Protein AF-A0A534MHQ4-F1 (afdb_monomer)

Foldseek 3Di:
DDDLDDDDDDDPPDFLLNCLVVQLVVLVVVCVVQVNDDPDVVVVVVLSVQQSVQSNVRHHGQFAPDPGSDTDHDDD

Radius of gyration: 12.78 Å; Cα contacts (8 Å, |Δi|>4): 60; chains: 1; bounding box: 28×31×29 Å

Secondary structure (DSSP, 8-state):
--------PPPTT--GGGGHHHHHHHHHHHHHHTT---S-HHHHHHHHHHHHHHHHTTPPP--B-SSSS--B----

Mean predicted aligned error: 3.67 Å

Structure (mmCIF, N/CA/C/O backbone):
data_AF-A0A534MHQ4-F1
#
_entry.id   AF-A0A534MHQ4-F1
#
loop_
_atom_site.group_PDB
_atom_site.id
_atom_site.type_symbol
_atom_site.label_atom_id
_atom_site.label_alt_id
_atom_site.label_comp_id
_atom_site.label_asym_id
_atom_site.label_entity_id
_atom_site.label_seq_id
_atom_site.pdbx_PDB_ins_code
_atom_site.Cartn_x
_atom_site.Cartn_y
_atom_site.Cartn_z
_atom_site.occupancy
_atom_site.B_iso_or_equiv
_atom_site.auth_seq_id
_atom_site.auth_comp_id
_atom_site.auth_asym_id
_atom_site.auth_atom_id
_atom_site.pdbx_PDB_model_num
ATOM 1 N N . MET A 1 1 ? -2.236 -22.243 -13.974 1.00 51.06 1 MET A N 1
ATOM 2 C CA . MET A 1 1 ? -3.460 -22.025 -13.168 1.00 51.06 1 MET A CA 1
ATOM 3 C C . MET A 1 1 ? -3.927 -20.593 -13.407 1.00 51.06 1 MET A C 1
ATOM 5 O O . MET A 1 1 ? -3.109 -19.691 -13.335 1.00 51.06 1 MET A O 1
ATOM 9 N N . ARG A 1 2 ? -5.184 -20.394 -13.820 1.00 64.06 2 ARG A N 1
ATOM 10 C CA . ARG A 1 2 ? -5.690 -19.191 -14.520 1.00 64.06 2 ARG A CA 1
ATOM 11 C C . ARG A 1 2 ? -6.342 -18.175 -13.563 1.00 64.06 2 ARG A C 1
ATOM 13 O O . ARG A 1 2 ? -7.382 -17.609 -13.883 1.00 64.06 2 ARG A O 1
ATOM 20 N N . ALA A 1 3 ? -5.798 -18.015 -12.357 1.00 65.62 3 ALA A N 1
ATOM 21 C CA . ALA A 1 3 ? -6.333 -17.055 -11.394 1.00 65.62 3 ALA A CA 1
ATOM 22 C C . ALA A 1 3 ? -6.003 -15.632 -11.869 1.00 65.62 3 ALA A C 1
ATOM 24 O O . ALA A 1 3 ? -4.837 -15.293 -12.031 1.00 65.62 3 ALA A O 1
ATOM 25 N N . ARG A 1 4 ? -7.034 -14.820 -12.135 1.00 81.12 4 ARG A N 1
ATOM 26 C CA . ARG A 1 4 ? -6.890 -13.415 -12.570 1.00 81.12 4 ARG A CA 1
ATOM 27 C C . ARG A 1 4 ? -6.897 -12.420 -11.406 1.00 81.12 4 ARG A C 1
ATOM 29 O O . ARG A 1 4 ? -6.593 -11.252 -11.600 1.00 81.12 4 ARG A O 1
ATOM 36 N N . SER A 1 5 ? -7.267 -12.883 -10.214 1.00 88.31 5 SER A N 1
ATOM 37 C CA . SER A 1 5 ? -7.369 -12.074 -9.000 1.00 88.31 5 SER A CA 1
ATOM 38 C C . SER A 1 5 ? -7.232 -12.957 -7.763 1.00 88.31 5 SER A C 1
ATOM 40 O O . SER A 1 5 ? -7.766 -14.069 -7.744 1.00 88.31 5 SER A O 1
ATOM 42 N N . GLY A 1 6 ? -6.594 -12.438 -6.718 1.00 89.88 6 GLY A N 1
ATOM 43 C CA . GLY A 1 6 ? -6.595 -13.003 -5.369 1.00 89.88 6 GLY A CA 1
ATOM 44 C C . GLY A 1 6 ? -7.217 -12.011 -4.388 1.00 89.88 6 GLY A C 1
ATOM 45 O O . GLY A 1 6 ? -7.143 -10.806 -4.606 1.00 89.88 6 GLY A O 1
ATOM 46 N N . HIS A 1 7 ? -7.842 -12.511 -3.322 1.00 92.31 7 HIS A N 1
ATOM 47 C CA . HIS A 1 7 ? -8.463 -11.670 -2.296 1.00 92.31 7 HIS A CA 1
ATOM 48 C C . HIS A 1 7 ? -7.984 -12.102 -0.913 1.00 92.31 7 HIS A C 1
ATOM 50 O O . HIS A 1 7 ? -8.021 -13.288 -0.584 1.00 92.31 7 HIS A O 1
ATOM 56 N N . ILE A 1 8 ? -7.581 -11.131 -0.094 1.00 90.38 8 ILE A N 1
ATOM 57 C CA . ILE A 1 8 ? -7.270 -11.329 1.323 1.00 90.38 8 ILE A CA 1
ATOM 58 C C . ILE A 1 8 ? -8.434 -10.746 2.118 1.00 90.38 8 ILE A C 1
ATOM 60 O O . ILE A 1 8 ? -8.697 -9.546 2.057 1.00 90.38 8 ILE A O 1
ATOM 64 N N . LYS 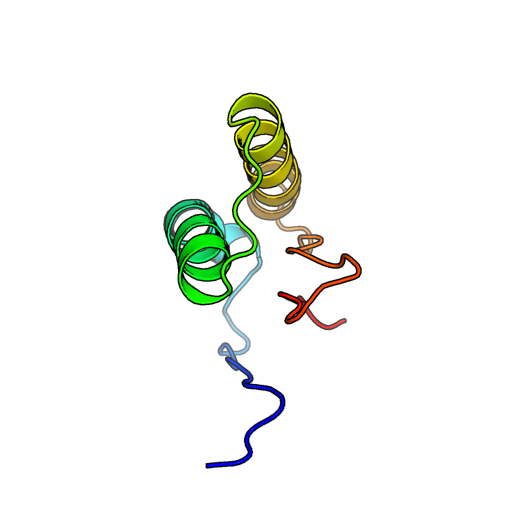A 1 9 ? -9.157 -11.600 2.845 1.00 92.12 9 LYS A N 1
ATOM 65 C CA . LYS A 1 9 ? -10.288 -11.177 3.672 1.00 92.12 9 LYS A CA 1
ATOM 66 C C . LYS A 1 9 ? -9.846 -11.059 5.123 1.00 92.12 9 LYS A C 1
ATOM 68 O O . LYS A 1 9 ? -9.458 -12.049 5.736 1.00 92.12 9 LYS A O 1
ATOM 73 N N . PHE A 1 10 ? -9.941 -9.853 5.665 1.00 90.88 10 PHE A N 1
ATOM 74 C CA . PHE A 1 10 ? -9.682 -9.604 7.076 1.00 90.88 10 PHE A CA 1
ATOM 75 C C . PHE A 1 10 ? -10.911 -9.902 7.942 1.00 90.88 10 PHE A C 1
ATOM 77 O O . PHE A 1 10 ? -12.054 -9.857 7.478 1.00 90.88 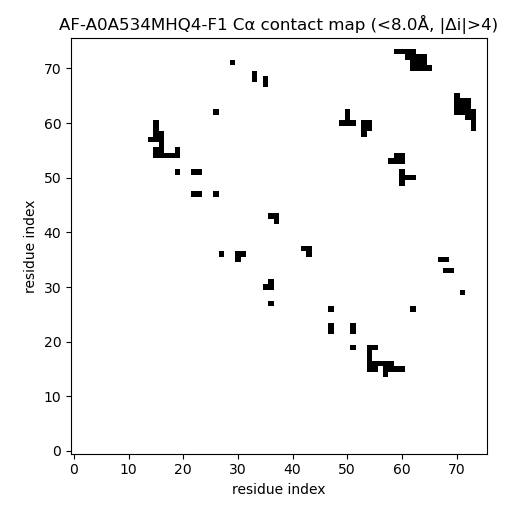10 PHE A O 1
ATOM 84 N N . ASP A 1 11 ? -10.669 -10.189 9.221 1.00 92.75 11 ASP A N 1
ATOM 85 C CA . ASP A 1 11 ? -11.723 -10.231 10.234 1.00 92.75 11 ASP A CA 1
ATOM 86 C C . ASP A 1 11 ? -12.349 -8.835 10.423 1.00 92.75 11 ASP A C 1
ATOM 88 O O . ASP A 1 11 ? -11.688 -7.813 10.232 1.00 92.75 11 ASP A O 1
ATOM 92 N N . LYS A 1 12 ? -13.614 -8.780 10.860 1.00 90.62 12 LYS A N 1
ATOM 93 C CA . LYS A 1 12 ? -14.358 -7.533 11.113 1.00 90.62 12 LYS A CA 1
ATOM 94 C C . LYS A 1 12 ? -13.692 -6.606 12.140 1.00 90.62 12 LYS A C 1
ATOM 96 O O . LYS A 1 12 ? -14.005 -5.421 12.178 1.00 90.62 12 LYS A O 1
ATOM 101 N N . LYS A 1 13 ? -12.813 -7.129 12.998 1.00 94.25 13 LYS A N 1
ATOM 102 C CA . LYS A 1 13 ? -12.082 -6.349 14.009 1.00 94.25 13 LYS A CA 1
ATOM 103 C C . LYS A 1 13 ? -10.874 -5.600 13.442 1.00 94.25 13 LYS A C 1
ATOM 105 O O . LYS A 1 13 ? -10.360 -4.698 14.108 1.00 94.25 13 LYS A O 1
ATOM 110 N N . VAL A 1 14 ? -10.397 -5.980 12.256 1.00 94.25 14 VAL A N 1
ATOM 111 C CA . VAL A 1 14 ? -9.253 -5.329 11.613 1.00 94.25 14 VAL A CA 1
ATOM 112 C C . VAL A 1 14 ? -9.671 -3.943 11.141 1.00 94.25 14 VAL A C 1
ATOM 114 O O . VAL A 1 14 ? -10.678 -3.775 10.459 1.00 94.25 14 VAL A O 1
ATOM 117 N N . ARG A 1 15 ? -8.881 -2.937 11.507 1.00 95.31 15 ARG A N 1
ATOM 118 C CA . ARG A 1 15 ? -9.032 -1.560 11.033 1.00 95.31 15 ARG A CA 1
ATOM 119 C C . ARG A 1 15 ? -7.859 -1.201 10.135 1.00 95.31 15 ARG A C 1
ATOM 121 O O . ARG A 1 15 ? -6.790 -1.796 10.248 1.00 95.31 15 ARG A O 1
ATOM 128 N N . TRP A 1 16 ? -8.011 -0.166 9.317 1.00 95.81 16 TRP A N 1
ATOM 129 C CA . TRP A 1 16 ? -6.957 0.283 8.406 1.00 95.81 16 TRP A CA 1
ATOM 130 C C . TRP A 1 16 ? -5.630 0.559 9.119 1.00 95.81 16 TRP A C 1
ATOM 132 O O . TRP A 1 16 ? -4.589 0.060 8.700 1.00 95.81 16 TRP A O 1
ATOM 142 N N . LYS A 1 17 ? -5.659 1.207 10.288 1.00 97.00 17 LYS A N 1
ATOM 143 C CA . LYS A 1 17 ? -4.438 1.468 11.069 1.00 97.00 17 LYS A CA 1
ATOM 144 C C . LYS A 1 17 ? -3.677 0.219 11.520 1.00 97.00 17 LYS A C 1
ATOM 146 O O . LYS A 1 17 ? -2.503 0.314 11.858 1.00 97.00 17 LYS A O 1
ATOM 151 N N . ASN A 1 18 ? -4.321 -0.950 11.537 1.00 96.69 18 ASN A N 1
ATOM 152 C CA . ASN A 1 18 ? -3.652 -2.208 11.860 1.00 96.69 18 ASN A CA 1
ATOM 153 C C . ASN A 1 18 ? -2.711 -2.684 10.743 1.00 96.69 18 ASN A C 1
ATOM 155 O O . ASN A 1 18 ? -1.862 -3.526 11.010 1.00 96.69 18 ASN A O 1
ATOM 159 N N . LEU A 1 19 ? -2.835 -2.150 9.524 1.00 95.94 19 LEU A N 1
ATOM 160 C CA . LEU A 1 19 ? -2.016 -2.547 8.376 1.00 95.94 19 LEU A CA 1
ATOM 161 C C . LEU A 1 19 ? -0.707 -1.750 8.254 1.00 95.94 19 LEU A C 1
ATOM 163 O O . LEU A 1 19 ? 0.153 -2.132 7.469 1.00 95.94 19 LEU A O 1
ATOM 167 N N . VAL A 1 20 ? -0.531 -0.669 9.027 1.00 97.56 20 VAL A N 1
ATOM 168 C CA . VAL A 1 20 ? 0.583 0.292 8.884 1.00 97.56 20 VAL A CA 1
ATOM 169 C C . VAL A 1 20 ? 1.955 -0.389 8.877 1.00 97.56 20 VAL A C 1
ATOM 171 O O . VAL A 1 20 ? 2.763 -0.115 7.996 1.00 97.56 20 VAL A O 1
ATOM 174 N N . SER A 1 21 ? 2.220 -1.291 9.826 1.00 96.38 21 SER A N 1
ATOM 175 C CA . SER A 1 21 ? 3.528 -1.952 9.949 1.00 96.38 21 SER A CA 1
ATOM 176 C C . SER A 1 21 ? 3.817 -2.947 8.824 1.00 96.38 21 SER A C 1
ATOM 178 O O . SER A 1 21 ? 4.976 -3.169 8.486 1.00 96.38 21 SER A O 1
ATOM 180 N N . ALA A 1 22 ? 2.776 -3.536 8.233 1.00 96.12 22 ALA A N 1
ATOM 181 C CA . ALA A 1 22 ? 2.904 -4.533 7.176 1.00 96.12 22 ALA A CA 1
ATOM 182 C C . ALA A 1 22 ? 2.841 -3.924 5.766 1.00 96.12 22 ALA A C 1
ATOM 184 O O . ALA A 1 22 ? 3.207 -4.590 4.801 1.00 96.12 22 ALA A O 1
ATOM 185 N N . PHE A 1 23 ? 2.380 -2.677 5.626 1.00 96.81 23 PHE A N 1
ATOM 186 C CA . PHE A 1 23 ? 2.045 -2.120 4.318 1.00 96.81 23 PHE A CA 1
ATOM 187 C C . PHE A 1 23 ? 3.262 -1.923 3.410 1.00 96.81 23 PHE A C 1
ATOM 189 O O . PHE A 1 23 ? 3.241 -2.414 2.288 1.00 96.81 23 PHE A O 1
ATOM 196 N N . ARG A 1 24 ? 4.336 -1.263 3.876 1.00 97.25 24 ARG A N 1
ATOM 197 C CA . ARG A 1 24 ? 5.551 -1.050 3.060 1.00 97.25 24 ARG A CA 1
ATOM 198 C C . ARG A 1 24 ? 6.122 -2.367 2.507 1.00 97.25 24 ARG A C 1
ATOM 200 O O . ARG A 1 24 ? 6.262 -2.456 1.290 1.00 97.25 24 ARG A O 1
ATOM 207 N N . PRO A 1 25 ? 6.436 -3.391 3.327 1.00 97.25 25 PRO A N 1
ATOM 208 C CA . PRO A 1 25 ? 6.989 -4.631 2.788 1.00 97.25 25 PRO A CA 1
ATOM 209 C C . PRO A 1 25 ? 6.005 -5.352 1.857 1.00 97.25 25 PRO A C 1
ATOM 211 O O . PRO A 1 25 ? 6.429 -5.876 0.833 1.00 97.25 25 PRO A O 1
ATOM 214 N N . LEU A 1 26 ? 4.697 -5.324 2.148 1.00 96.00 26 LEU A N 1
ATOM 215 C CA . LEU A 1 26 ? 3.674 -5.891 1.263 1.00 96.00 26 LEU A CA 1
ATOM 216 C C . LEU A 1 26 ? 3.633 -5.185 -0.100 1.00 96.00 26 LEU A C 1
ATOM 218 O O . LEU A 1 26 ? 3.578 -5.842 -1.136 1.00 96.00 26 LEU A O 1
ATOM 222 N N . PHE A 1 27 ? 3.651 -3.855 -0.098 1.00 96.62 27 PHE A N 1
ATOM 223 C CA . PHE A 1 27 ? 3.566 -3.032 -1.297 1.00 96.62 27 PHE A CA 1
ATOM 224 C C . PHE A 1 27 ? 4.799 -3.203 -2.186 1.00 96.62 27 PHE A C 1
ATOM 226 O O . PHE A 1 27 ? 4.663 -3.454 -3.379 1.00 96.62 27 PHE A O 1
ATOM 233 N N . LEU A 1 28 ? 5.998 -3.150 -1.599 1.00 96.38 28 LEU A N 1
ATOM 234 C CA . LEU A 1 28 ? 7.244 -3.368 -2.337 1.00 96.38 28 LEU A CA 1
ATOM 235 C C . LEU A 1 28 ? 7.310 -4.784 -2.911 1.00 96.38 28 LEU A C 1
ATOM 237 O O . LEU A 1 28 ? 7.639 -4.951 -4.083 1.00 96.38 28 LEU A O 1
ATOM 241 N N . LYS A 1 29 ? 6.917 -5.796 -2.124 1.00 96.12 29 LYS A N 1
ATOM 242 C CA . LYS A 1 29 ? 6.889 -7.180 -2.601 1.00 96.12 29 LYS A CA 1
ATOM 243 C C . LYS A 1 29 ? 5.901 -7.368 -3.749 1.00 96.12 29 LYS A C 1
ATOM 245 O O . LYS A 1 29 ? 6.203 -8.066 -4.707 1.00 96.12 29 LYS A O 1
ATOM 250 N N . PHE A 1 30 ? 4.740 -6.722 -3.680 1.00 95.44 30 PHE A N 1
ATOM 251 C CA . PHE A 1 30 ? 3.779 -6.724 -4.778 1.00 95.44 30 PHE A CA 1
ATOM 252 C C . PHE A 1 30 ? 4.374 -6.134 -6.062 1.00 95.44 30 PHE A C 1
ATOM 254 O O . PHE A 1 30 ? 4.234 -6.743 -7.119 1.00 95.44 30 PHE A O 1
ATOM 261 N N . LEU A 1 31 ? 5.049 -4.984 -5.988 1.00 95.06 31 LEU A N 1
ATOM 262 C CA . LEU A 1 31 ? 5.655 -4.356 -7.166 1.00 95.06 31 LEU A CA 1
ATOM 263 C C . LEU A 1 31 ? 6.766 -5.218 -7.775 1.00 95.06 31 LEU A C 1
ATOM 265 O O . LEU A 1 31 ? 6.841 -5.339 -8.995 1.00 95.06 31 LEU A O 1
ATOM 269 N N . GLU A 1 32 ? 7.588 -5.844 -6.934 1.00 95.06 32 GLU A N 1
ATOM 270 C CA . GLU A 1 32 ? 8.641 -6.769 -7.359 1.00 95.06 32 GLU A CA 1
ATOM 271 C C . GLU A 1 32 ? 8.053 -7.991 -8.088 1.00 95.06 32 GLU A C 1
ATOM 273 O O . GLU A 1 32 ? 8.391 -8.251 -9.241 1.00 95.06 32 GLU A O 1
ATOM 278 N N . GLU A 1 33 ? 7.115 -8.703 -7.456 1.00 94.56 33 GLU A N 1
ATOM 279 C CA . GLU A 1 33 ? 6.525 -9.940 -7.996 1.00 94.56 33 GLU A CA 1
ATOM 280 C C . GLU A 1 33 ? 5.676 -9.705 -9.253 1.00 94.56 33 GLU A C 1
ATOM 282 O O . GLU A 1 33 ? 5.526 -10.593 -10.091 1.00 94.56 33 GLU A O 1
ATOM 287 N N . THR A 1 34 ? 5.114 -8.504 -9.402 1.00 93.00 34 THR A N 1
ATOM 288 C CA . THR A 1 34 ? 4.335 -8.122 -10.590 1.00 93.00 34 THR A CA 1
ATOM 289 C C . THR A 1 34 ? 5.182 -7.468 -11.681 1.00 93.00 34 THR A C 1
ATOM 291 O O . THR A 1 34 ? 4.641 -7.155 -12.739 1.00 93.00 34 THR A O 1
ATOM 294 N N . GLN A 1 35 ? 6.491 -7.284 -11.456 1.00 93.44 35 GLN A N 1
ATOM 295 C CA . GLN A 1 35 ? 7.405 -6.560 -12.351 1.00 93.44 35 GLN A CA 1
ATOM 296 C C . GLN A 1 35 ? 6.922 -5.130 -12.663 1.00 93.44 35 GLN A C 1
ATOM 298 O O . GLN A 1 35 ? 7.068 -4.630 -13.774 1.00 93.44 35 GLN A O 1
ATOM 303 N N . GLN A 1 36 ? 6.319 -4.474 -11.668 1.00 92.81 36 GLN A N 1
ATOM 304 C CA . GLN A 1 36 ? 5.765 -3.117 -11.749 1.00 92.81 36 GLN A CA 1
ATOM 305 C C . GLN A 1 36 ? 6.530 -2.116 -10.876 1.00 92.81 36 GLN A C 1
ATOM 307 O O . GLN A 1 36 ? 6.016 -1.029 -10.606 1.00 92.81 36 GLN A O 1
ATOM 312 N N . LEU A 1 37 ? 7.726 -2.477 -10.400 1.00 92.06 37 LEU A N 1
ATOM 313 C CA . LEU A 1 37 ? 8.585 -1.573 -9.641 1.00 92.06 37 LEU A CA 1
ATOM 314 C C . LEU A 1 37 ? 9.051 -0.418 -10.555 1.00 92.06 37 LEU A C 1
ATOM 316 O O . LEU A 1 37 ? 9.712 -0.688 -11.557 1.00 92.06 37 LEU A O 1
ATOM 320 N N . PRO A 1 38 ? 8.700 0.846 -10.248 1.00 88.31 38 PRO A N 1
ATOM 321 C CA . PRO A 1 38 ? 9.211 2.009 -10.968 1.00 88.31 38 PRO A CA 1
ATOM 322 C C . PRO A 1 38 ? 10.741 2.092 -10.921 1.00 88.31 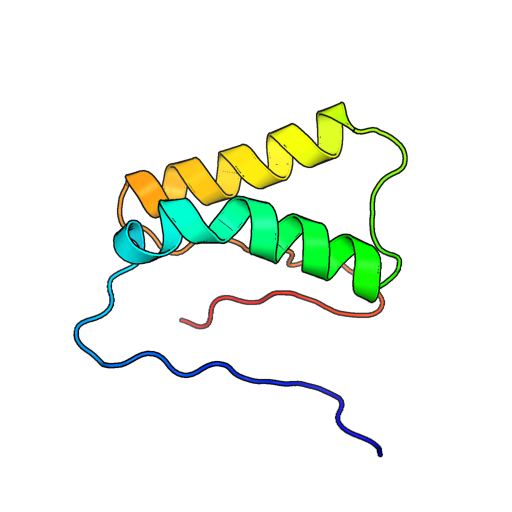38 PRO A C 1
ATOM 324 O O . PRO A 1 38 ? 11.345 1.735 -9.913 1.00 88.31 38 PRO A O 1
ATOM 327 N N . GLU A 1 39 ? 11.354 2.618 -11.984 1.00 89.38 39 GLU A N 1
ATOM 328 C CA . GLU A 1 39 ? 12.804 2.872 -12.027 1.00 89.38 39 GLU A CA 1
ATOM 329 C C . GLU A 1 39 ? 13.223 3.986 -11.054 1.00 89.38 39 GLU A C 1
ATOM 331 O O . GLU A 1 39 ? 14.301 3.935 -10.464 1.00 89.38 39 GLU A O 1
ATOM 336 N N . ASP A 1 40 ? 12.350 4.979 -10.864 1.00 92.00 40 ASP A N 1
ATOM 337 C CA . ASP A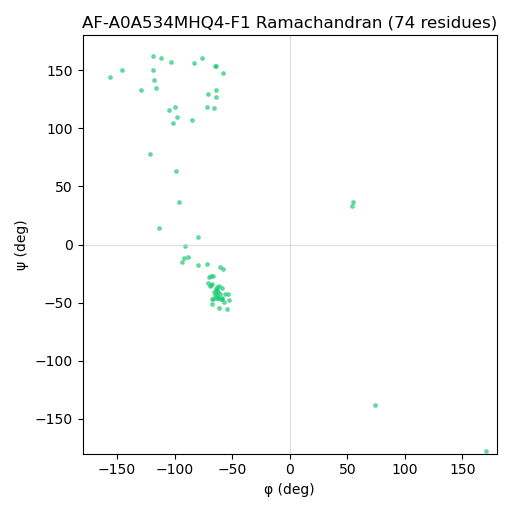 1 40 ? 12.549 6.068 -9.915 1.00 92.00 40 ASP A CA 1
ATOM 338 C C . ASP A 1 40 ? 12.096 5.662 -8.504 1.00 92.00 40 ASP A C 1
ATOM 340 O O . ASP A 1 40 ? 10.901 5.579 -8.202 1.00 92.00 40 ASP A O 1
ATOM 344 N N . MET A 1 41 ? 13.071 5.440 -7.623 1.00 87.94 41 MET A N 1
ATOM 345 C CA . MET A 1 41 ? 12.831 5.060 -6.232 1.00 87.94 41 MET A CA 1
ATOM 346 C C . MET A 1 41 ? 12.190 6.179 -5.399 1.00 87.94 41 MET A C 1
ATOM 348 O O . MET A 1 41 ? 11.453 5.866 -4.462 1.00 87.94 41 MET A O 1
ATOM 352 N N . GLU A 1 42 ? 12.387 7.458 -5.741 1.00 91.56 42 GLU A N 1
ATOM 353 C CA . GLU A 1 42 ? 11.709 8.562 -5.045 1.00 91.56 42 GLU 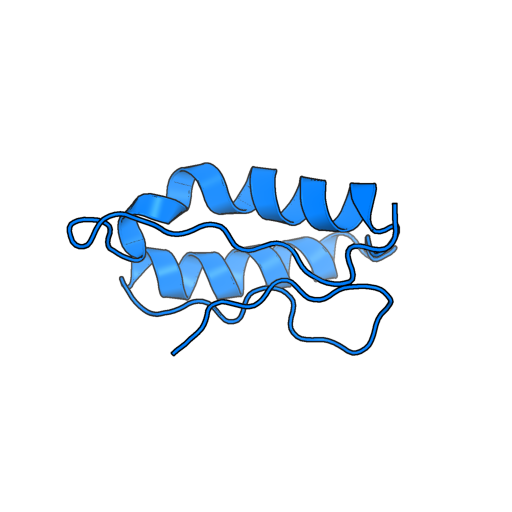A CA 1
ATOM 354 C C . GLU A 1 42 ? 10.201 8.503 -5.300 1.00 91.56 42 GLU A C 1
ATOM 356 O O . GLU A 1 42 ? 9.397 8.628 -4.371 1.00 91.56 42 GLU A O 1
ATOM 361 N N . SER A 1 43 ? 9.806 8.201 -6.541 1.00 90.69 43 SER A N 1
ATOM 362 C CA . SER A 1 43 ? 8.409 7.942 -6.893 1.00 90.69 43 SER A CA 1
ATOM 363 C C . SER A 1 43 ? 7.813 6.810 -6.052 1.00 90.69 43 SER A C 1
ATOM 365 O O . SER A 1 43 ? 6.693 6.933 -5.553 1.00 90.69 43 SER A O 1
ATOM 367 N N . VAL A 1 44 ? 8.558 5.720 -5.837 1.00 92.81 44 VAL A N 1
ATOM 368 C CA . VAL A 1 44 ? 8.098 4.585 -5.017 1.00 92.81 44 VAL A CA 1
ATOM 369 C C . VAL A 1 44 ? 7.838 5.004 -3.577 1.00 92.81 44 VAL A C 1
ATOM 371 O O . VAL A 1 44 ? 6.794 4.657 -3.017 1.00 92.81 44 VAL A O 1
ATOM 374 N N . ASP A 1 45 ? 8.758 5.756 -2.980 1.00 95.31 45 ASP A N 1
ATOM 375 C CA . ASP A 1 45 ? 8.622 6.196 -1.596 1.00 95.31 45 ASP A CA 1
ATOM 376 C C . ASP A 1 45 ? 7.424 7.133 -1.403 1.00 95.31 45 ASP A C 1
ATOM 378 O O . ASP A 1 45 ? 6.690 6.976 -0.423 1.00 95.31 45 ASP A O 1
ATOM 382 N N . VAL A 1 46 ? 7.149 8.026 -2.362 1.00 95.56 46 VAL A N 1
ATOM 383 C CA . VAL A 1 46 ? 5.945 8.876 -2.339 1.00 95.56 46 VAL A CA 1
ATOM 384 C C . VAL A 1 46 ? 4.674 8.023 -2.312 1.00 95.56 46 VAL A C 1
ATOM 386 O O . VAL A 1 46 ? 3.808 8.237 -1.463 1.00 95.56 46 VAL A O 1
ATOM 389 N N . LEU A 1 47 ? 4.580 7.001 -3.167 1.00 94.94 47 LEU A N 1
ATOM 390 C CA . LEU A 1 47 ? 3.404 6.119 -3.224 1.00 94.94 47 LEU A CA 1
ATOM 391 C C . LEU A 1 47 ? 3.184 5.352 -1.930 1.00 94.94 47 LEU A C 1
ATOM 393 O O . LEU A 1 47 ? 2.049 5.181 -1.474 1.00 94.94 47 LEU A O 1
ATOM 397 N N . VAL A 1 48 ? 4.272 4.866 -1.341 1.00 97.19 48 VAL A N 1
ATOM 398 C CA . VAL A 1 48 ? 4.219 4.161 -0.067 1.00 97.19 48 VAL A CA 1
ATOM 399 C C . VAL A 1 48 ? 3.745 5.109 1.034 1.00 97.19 48 VAL A C 1
ATOM 401 O O . VAL A 1 48 ? 2.851 4.745 1.802 1.00 97.19 48 VAL A O 1
ATOM 404 N N . GLU A 1 49 ? 4.284 6.328 1.105 1.00 97.88 49 GLU A N 1
ATOM 405 C CA . GLU A 1 49 ? 3.920 7.285 2.153 1.00 97.88 49 GLU A CA 1
ATOM 406 C C . GLU A 1 49 ? 2.495 7.832 2.023 1.00 97.88 49 GLU A C 1
ATOM 408 O O . GLU A 1 49 ? 1.832 7.999 3.049 1.00 97.88 49 GLU A O 1
ATOM 413 N N . GLU A 1 50 ? 1.972 8.049 0.813 1.00 97.50 50 GLU A N 1
ATOM 414 C CA . GLU A 1 50 ? 0.569 8.442 0.606 1.00 97.50 50 GLU A CA 1
ATOM 415 C C . GLU A 1 50 ? -0.391 7.418 1.227 1.00 97.50 50 GLU A C 1
ATOM 417 O O . GLU A 1 50 ? -1.245 7.754 2.052 1.00 97.50 50 GLU A O 1
ATOM 422 N N . ASN A 1 51 ? -0.175 6.139 0.924 1.00 97.88 51 ASN A N 1
ATOM 423 C CA . ASN A 1 51 ? -0.963 5.051 1.486 1.00 97.88 51 ASN A CA 1
ATOM 424 C C . ASN A 1 51 ? -0.776 4.919 3.004 1.00 97.88 51 ASN A C 1
ATOM 426 O O . ASN A 1 51 ? -1.746 4.757 3.749 1.00 97.88 51 ASN A O 1
ATOM 430 N N . LEU A 1 52 ? 0.464 5.015 3.496 1.00 98.38 52 LEU A N 1
ATOM 431 C CA . LEU A 1 52 ? 0.747 4.975 4.931 1.00 98.38 52 LEU A CA 1
ATOM 432 C C . LEU A 1 52 ? 0.085 6.134 5.677 1.00 98.38 52 LEU A C 1
ATOM 434 O O . LEU A 1 52 ? -0.373 5.938 6.803 1.00 98.38 52 LEU A O 1
ATOM 438 N N . ARG A 1 53 ? -0.005 7.324 5.078 1.00 98.31 53 ARG A N 1
ATOM 439 C CA . ARG A 1 53 ? -0.694 8.479 5.664 1.00 98.31 53 ARG A CA 1
ATOM 440 C C . ARG A 1 53 ? -2.173 8.184 5.895 1.00 98.31 53 ARG A C 1
ATOM 442 O O . ARG A 1 53 ? -2.689 8.503 6.972 1.00 98.31 53 ARG A O 1
ATOM 449 N N . ASP A 1 54 ? -2.841 7.541 4.942 1.00 98.12 54 ASP A N 1
ATOM 450 C CA . ASP A 1 54 ? -4.233 7.126 5.111 1.00 98.12 54 ASP A CA 1
ATOM 451 C C . ASP A 1 54 ? -4.377 6.035 6.165 1.00 98.12 54 ASP A C 1
ATOM 453 O O . ASP A 1 54 ? -5.178 6.186 7.090 1.00 98.12 54 ASP A O 1
ATOM 457 N N . LEU A 1 55 ? -3.534 5.003 6.122 1.00 97.69 55 LEU A N 1
ATOM 458 C CA . LEU A 1 55 ? -3.550 3.934 7.120 1.00 97.69 55 LEU A CA 1
ATOM 459 C C . LEU A 1 55 ? -3.322 4.468 8.541 1.00 97.69 55 LEU A C 1
ATOM 461 O O . LEU A 1 55 ? -4.081 4.13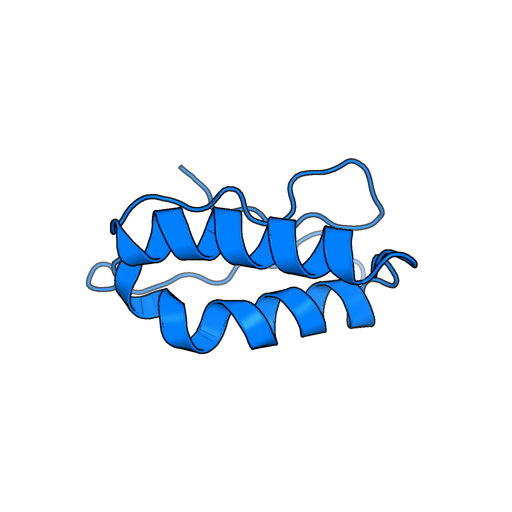1 9.450 1.00 97.69 55 LEU A O 1
ATOM 465 N N . ARG A 1 56 ? -2.331 5.350 8.742 1.00 98.31 56 ARG A N 1
ATOM 466 C CA . ARG A 1 56 ? -2.060 6.026 10.028 1.00 98.31 56 ARG A CA 1
ATOM 467 C C . ARG A 1 56 ? -3.276 6.829 10.503 1.00 98.31 56 ARG A C 1
ATOM 469 O O . ARG A 1 56 ? -3.594 6.813 11.689 1.00 98.31 56 ARG A O 1
ATOM 476 N N . SER A 1 57 ? -4.001 7.451 9.573 1.00 97.81 57 SER A N 1
ATOM 477 C CA . SER A 1 57 ? -5.255 8.177 9.831 1.00 97.81 57 SER A CA 1
ATOM 478 C C . SER A 1 57 ? -6.480 7.257 9.961 1.00 97.81 57 SER A C 1
ATOM 480 O O . SER A 1 57 ? -7.607 7.739 10.051 1.00 97.81 57 SER A O 1
ATOM 482 N N . ASN A 1 58 ? -6.281 5.934 9.961 1.00 96.81 58 ASN A N 1
ATOM 483 C CA . ASN A 1 58 ? -7.329 4.916 9.942 1.00 96.81 58 ASN A CA 1
ATOM 484 C C . ASN A 1 58 ? -8.334 5.078 8.784 1.00 96.81 58 ASN A C 1
ATOM 486 O O . ASN A 1 58 ? -9.515 4.756 8.931 1.00 96.81 58 ASN A O 1
ATOM 490 N N . ARG A 1 59 ? -7.861 5.571 7.638 1.00 96.69 59 ARG A N 1
ATOM 491 C CA . ARG A 1 59 ? -8.599 5.676 6.380 1.00 96.69 59 ARG A CA 1
ATOM 492 C C . ARG A 1 59 ? -8.177 4.573 5.417 1.00 96.69 59 ARG A C 1
ATOM 494 O O . ARG A 1 59 ? -7.095 4.001 5.537 1.00 96.69 59 ARG A O 1
ATOM 501 N N . LYS A 1 60 ? -9.069 4.278 4.475 1.00 95.44 60 LYS A N 1
ATOM 502 C CA . LYS A 1 60 ? -8.816 3.320 3.404 1.00 95.44 60 LYS A CA 1
ATOM 503 C C . LYS A 1 60 ? -7.666 3.844 2.526 1.00 95.44 60 LYS A C 1
ATOM 505 O O . LYS A 1 60 ? -7.774 4.985 2.087 1.00 95.44 60 LYS A O 1
ATOM 510 N N . PRO A 1 61 ? -6.610 3.054 2.282 1.00 96.25 61 PRO A N 1
ATOM 511 C CA . PRO A 1 61 ? -5.538 3.437 1.368 1.00 96.25 61 PRO A CA 1
ATOM 512 C C . PRO A 1 61 ? -5.988 3.270 -0.094 1.00 96.25 61 PRO A C 1
ATOM 514 O O . PRO A 1 61 ? -6.917 2.511 -0.382 1.00 96.25 61 PRO A O 1
ATOM 517 N N . GLU A 1 62 ? -5.297 3.928 -1.021 1.00 94.50 62 GLU A N 1
ATOM 518 C CA . GLU A 1 62 ? -5.520 3.773 -2.468 1.00 94.50 62 GLU A CA 1
ATOM 519 C C . GLU A 1 62 ? -5.037 2.398 -2.976 1.00 94.50 62 GLU A C 1
ATOM 521 O O . GLU A 1 62 ? -5.628 1.792 -3.870 1.00 94.50 62 GLU A O 1
ATOM 526 N N . GLY A 1 63 ? -3.968 1.873 -2.373 1.00 95.00 63 GLY A N 1
ATOM 527 C CA . GLY A 1 63 ? -3.205 0.733 -2.866 1.00 95.00 63 GLY A CA 1
ATOM 528 C C . GLY A 1 63 ? -2.335 1.112 -4.066 1.0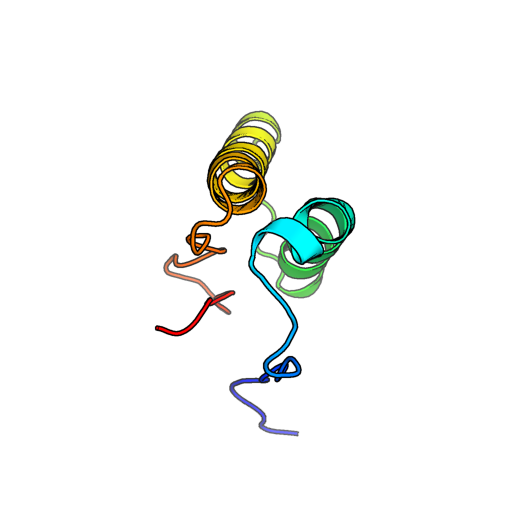0 95.00 63 GLY A C 1
ATOM 529 O O . GLY A 1 63 ? -1.698 2.165 -4.084 1.00 95.00 63 GLY A O 1
ATOM 530 N N . TYR A 1 64 ? -2.298 0.230 -5.067 1.00 94.94 64 TYR A N 1
ATOM 531 C CA . TYR A 1 64 ? -1.665 0.468 -6.366 1.00 94.94 64 TYR A CA 1
ATOM 532 C C . TYR A 1 64 ? -2.719 0.299 -7.461 1.00 94.94 64 TYR A C 1
ATOM 534 O O . TYR A 1 64 ? -2.832 -0.750 -8.104 1.00 94.94 64 TYR A O 1
ATOM 542 N N . ASN A 1 65 ? -3.546 1.331 -7.619 1.00 92.19 65 ASN A N 1
ATOM 543 C CA . ASN A 1 65 ? -4.674 1.355 -8.543 1.00 92.19 65 ASN A CA 1
ATOM 544 C C . ASN A 1 65 ? -4.309 2.080 -9.849 1.00 92.19 65 ASN A C 1
ATOM 546 O O . ASN A 1 65 ? -4.845 3.136 -10.176 1.00 92.19 65 ASN A O 1
ATOM 550 N N . ARG A 1 66 ? -3.345 1.525 -10.587 1.00 88.56 66 ARG A N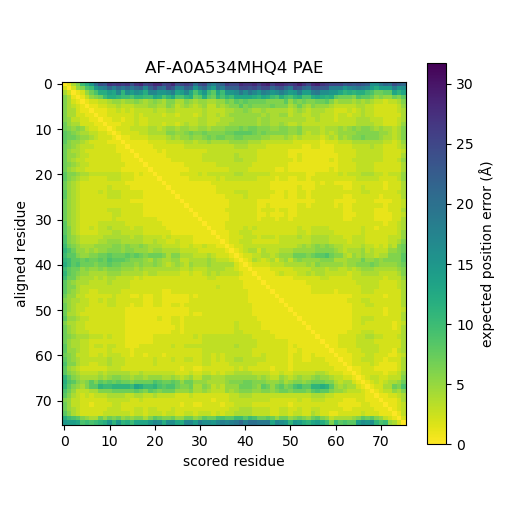 1
ATOM 551 C CA . ARG A 1 66 ? -2.877 2.061 -11.875 1.00 88.56 66 ARG A CA 1
ATOM 552 C C . ARG A 1 66 ? -3.100 1.067 -13.002 1.00 88.56 66 ARG A C 1
ATOM 554 O O . ARG A 1 66 ? -3.333 -0.120 -12.768 1.00 88.56 66 ARG A O 1
ATOM 561 N N . GLU A 1 67 ? -3.074 1.546 -14.238 1.00 84.19 67 GLU A N 1
ATOM 562 C CA . GLU A 1 67 ? -3.011 0.644 -15.386 1.00 84.19 67 GLU A CA 1
ATOM 563 C C . GLU A 1 67 ? -1.688 -0.124 -15.365 1.00 84.19 67 GLU A C 1
ATOM 565 O O . GLU A 1 67 ? -0.632 0.439 -15.092 1.00 84.19 67 GLU A O 1
ATOM 570 N N . GLY A 1 68 ? -1.770 -1.436 -15.565 1.00 83.69 68 GLY A N 1
ATOM 571 C CA . GLY A 1 68 ? -0.660 -2.357 -15.373 1.00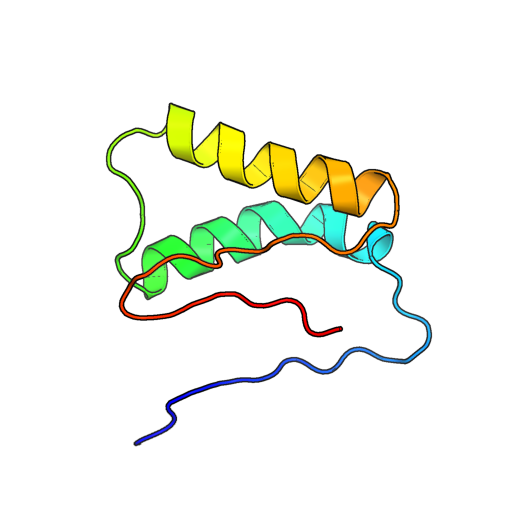 83.69 68 GLY A CA 1
ATOM 572 C C . GLY A 1 68 ? -1.135 -3.803 -15.448 1.00 83.69 68 GLY A C 1
ATOM 573 O O . GLY A 1 68 ? -2.318 -4.071 -15.681 1.00 83.69 68 GLY A O 1
ATOM 574 N N . VAL A 1 69 ? -0.209 -4.737 -15.244 1.00 89.69 69 VAL A N 1
ATOM 575 C CA . VAL A 1 69 ? -0.481 -6.181 -15.308 1.00 89.69 69 VAL A CA 1
ATOM 576 C C . VAL A 1 69 ? -1.370 -6.627 -14.140 1.00 89.69 69 VAL A C 1
ATOM 578 O O . VAL A 1 69 ? -2.232 -7.492 -14.301 1.00 89.69 69 VAL A O 1
ATOM 581 N N . MET A 1 70 ? -1.200 -6.009 -12.970 1.00 92.69 70 MET A N 1
ATOM 582 C CA . MET A 1 70 ? -1.952 -6.276 -11.753 1.00 92.69 70 MET A CA 1
ATOM 583 C C . MET A 1 70 ? -2.157 -4.996 -10.930 1.00 92.69 70 MET A C 1
ATOM 585 O O . MET A 1 70 ? -1.337 -4.077 -10.932 1.00 92.69 70 MET A O 1
ATOM 589 N N . ARG A 1 71 ? -3.267 -4.948 -10.187 1.00 94.12 71 ARG A N 1
ATOM 590 C CA . ARG A 1 71 ? -3.607 -3.855 -9.265 1.00 94.12 71 ARG A CA 1
ATOM 591 C C . ARG A 1 71 ? -3.695 -4.377 -7.839 1.00 94.12 71 ARG A C 1
ATOM 593 O O . ARG A 1 71 ? -4.244 -5.455 -7.614 1.00 94.12 71 ARG A O 1
ATOM 600 N N . MET A 1 72 ? -3.220 -3.587 -6.882 1.00 94.75 72 MET A N 1
ATOM 601 C CA . MET A 1 72 ? -3.487 -3.806 -5.461 1.00 94.75 72 MET A CA 1
ATOM 602 C C . MET A 1 72 ? -4.646 -2.898 -5.060 1.00 94.75 72 MET A C 1
ATOM 604 O O . MET A 1 72 ? -4.478 -1.682 -5.023 1.00 94.75 72 MET A O 1
ATOM 608 N N . ILE A 1 73 ? -5.811 -3.481 -4.782 1.00 93.62 73 ILE A N 1
ATOM 609 C CA . ILE A 1 73 ? -7.049 -2.736 -4.523 1.00 93.62 73 ILE A CA 1
ATOM 610 C C . ILE A 1 73 ? -7.511 -2.980 -3.089 1.00 93.62 73 ILE A C 1
ATOM 612 O O . ILE A 1 73 ? -7.584 -4.123 -2.638 1.00 93.62 73 ILE A O 1
ATOM 616 N N . PHE A 1 74 ? -7.892 -1.901 -2.407 1.00 91.88 74 PHE A N 1
ATOM 617 C CA . PHE A 1 74 ? -8.594 -1.949 -1.129 1.00 91.88 74 PHE A CA 1
ATOM 618 C C . PHE A 1 74 ? -10.087 -1.685 -1.384 1.00 91.88 74 PHE A C 1
ATOM 620 O O . PHE A 1 74 ? -10.465 -0.548 -1.692 1.00 91.88 74 PHE A O 1
ATOM 627 N N . PRO A 1 75 ? -10.939 -2.731 -1.345 1.00 83.94 75 PRO A N 1
ATOM 628 C CA . PRO A 1 75 ? -12.352 -2.600 -1.682 1.00 83.94 75 PRO A CA 1
ATOM 629 C C . PRO A 1 75 ? -13.093 -1.694 -0.690 1.00 83.94 75 PRO A C 1
ATOM 631 O O . PRO A 1 75 ? -12.664 -1.516 0.452 1.00 83.94 75 PRO A O 1
ATOM 634 N N . ILE A 1 76 ? -14.178 -1.089 -1.184 1.00 60.22 76 ILE A N 1
ATOM 635 C CA . ILE A 1 76 ? -15.126 -0.269 -0.411 1.00 60.22 76 ILE A CA 1
ATOM 636 C C . ILE A 1 76 ? -15.936 -1.167 0.525 1.00 60.22 76 ILE A C 1
ATOM 638 O O . ILE A 1 76 ? -16.344 -2.260 0.070 1.00 60.22 76 ILE A O 1
#

Sequence (76 aa):
MRARSGHIKFDKKVRWKNLVSAFRPLFLKFLEETQQLPEDMESVDVLVEENLRDLRSNRKPEGYNREGVMRMIFPI

Solvent-accessible surface area (backbone atoms only — not comparable to full-atom values): 4858 Å² total; per-residue (Å²): 135,91,76,89,75,85,84,87,84,76,62,91,85,66,53,44,45,75,44,48,88,55,42,60,65,52,50,54,50,49,23,58,79,64,74,63,62,67,90,52,60,69,61,51,52,51,56,49,48,58,32,42,53,26,11,71,70,53,32,84,40,65,67,44,80,57,95,68,94,69,63,45,76,61,83,133

pLDDT: mean 92.01, std 8.44, range [51.06, 98.38]